Protein AF-A0A2L2YPE0-F1 (afdb_monomer_lite)

Secondary structure (DSSP, 8-state):
--SEEEEEE---TT-SS----EEETTEEE--S-HHHHHTT--S-----HHHH-EEEEEEHHHHHHH-

pLDDT: mean 83.17, std 6.98, range [52.25, 89.69]

InterPro domains:
  IPR043502 DNA/RNA polymerase superfamily [SSF56672] (2-66)

Sequence (67 aa):
YFGFVKCKVLPPRKLFHPVLPYRSNGKLLFPLCQACCDGAQQSSCNHNDDERAFVGTWVTEEVKKAV

Radius of gyration: 11.6 Å; chains: 1; bounding box: 25×21×35 Å

Organism: Parasteatoda tepidariorum (NCBI:txid114398)

Structure (mmCIF, N/CA/C/O backbone):
data_AF-A0A2L2YPE0-F1
#
_entry.id   AF-A0A2L2YPE0-F1
#
loop_
_atom_site.group_PDB
_atom_site.id
_atom_site.type_symbol
_atom_site.label_atom_id
_atom_site.label_alt_id
_atom_site.label_comp_id
_atom_site.label_asym_id
_atom_site.label_entity_id
_atom_site.label_seq_id
_atom_site.pdbx_PDB_ins_code
_atom_site.Cartn_x
_atom_site.Cartn_y
_atom_sit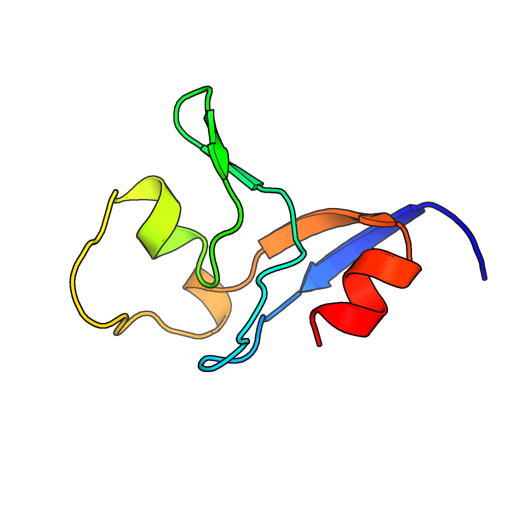e.Cartn_z
_atom_site.occupancy
_atom_site.B_iso_or_equiv
_atom_site.auth_seq_id
_atom_site.auth_comp_id
_atom_site.auth_asym_id
_atom_site.auth_atom_id
_atom_site.pdbx_PDB_model_num
ATOM 1 N N . TYR A 1 1 ? -12.424 -2.339 18.229 1.00 52.25 1 TYR A N 1
ATOM 2 C CA . TYR A 1 1 ? -11.091 -2.750 18.702 1.00 52.25 1 TYR A CA 1
ATOM 3 C C . TYR A 1 1 ? -10.088 -1.789 18.081 1.00 52.25 1 TYR A C 1
ATOM 5 O O . TYR A 1 1 ? -10.055 -1.715 16.861 1.00 52.25 1 TYR A O 1
ATOM 13 N N . PHE A 1 2 ? -9.416 -0.963 18.886 1.00 63.09 2 PHE A N 1
ATOM 14 C CA . PHE A 1 2 ? -8.380 -0.021 18.440 1.00 63.09 2 PHE A CA 1
ATOM 15 C C . PHE A 1 2 ? -7.028 -0.658 18.753 1.00 63.09 2 PHE A C 1
ATOM 17 O O . PHE A 1 2 ? -6.771 -0.996 19.905 1.00 63.09 2 PHE A O 1
ATOM 24 N N . GLY A 1 3 ? -6.199 -0.874 17.739 1.00 83.94 3 GLY A N 1
ATOM 25 C CA . GLY A 1 3 ? -4.898 -1.510 17.913 1.00 83.94 3 GLY A CA 1
ATOM 26 C C . GLY A 1 3 ? -4.284 -1.906 16.580 1.00 83.94 3 GLY A C 1
ATOM 27 O O . GLY A 1 3 ? -4.623 -1.336 15.543 1.00 83.94 3 GLY A O 1
ATOM 28 N N . PHE A 1 4 ? -3.408 -2.904 16.617 1.00 85.25 4 PHE A N 1
ATOM 29 C CA . PHE A 1 4 ? -2.774 -3.472 15.434 1.00 85.25 4 PHE A CA 1
ATOM 30 C C . PHE A 1 4 ? -3.480 -4.755 15.013 1.00 85.25 4 PHE A C 1
ATOM 32 O O . PHE A 1 4 ? -3.779 -5.610 15.846 1.00 85.25 4 PHE A O 1
ATOM 39 N N . VAL A 1 5 ? -3.717 -4.905 13.715 1.00 88.69 5 VAL A N 1
ATOM 40 C CA . VAL A 1 5 ? -4.267 -6.126 13.131 1.00 88.69 5 VAL A CA 1
ATOM 41 C C . VAL A 1 5 ? -3.329 -6.632 12.049 1.00 88.69 5 VAL A C 1
ATOM 43 O O . VAL A 1 5 ? -2.939 -5.885 11.153 1.00 88.69 5 VAL A O 1
ATOM 46 N N . LYS A 1 6 ? -2.969 -7.916 12.134 1.00 88.12 6 LYS A N 1
ATOM 47 C CA . LYS A 1 6 ? -2.291 -8.624 11.050 1.00 88.12 6 LYS A CA 1
ATOM 48 C C . LYS A 1 6 ? -3.352 -9.240 10.150 1.00 88.12 6 LYS A C 1
ATOM 50 O O . LYS A 1 6 ? -4.090 -10.116 10.593 1.00 88.12 6 LYS A O 1
ATOM 55 N N . CYS A 1 7 ? -3.456 -8.776 8.913 1.00 88.62 7 CYS A N 1
ATOM 56 C CA . CYS A 1 7 ? -4.466 -9.260 7.973 1.00 88.62 7 CYS A CA 1
ATOM 57 C C . CYS A 1 7 ? -3.945 -9.264 6.533 1.00 88.62 7 CYS A C 1
ATOM 59 O O . CYS A 1 7 ? -2.877 -8.725 6.241 1.00 88.62 7 CYS A O 1
ATOM 61 N N . LYS A 1 8 ? -4.696 -9.923 5.646 1.00 89.69 8 LYS A N 1
ATOM 62 C CA . LYS A 1 8 ? -4.547 -9.799 4.195 1.00 89.69 8 LYS A CA 1
ATOM 63 C C . LYS A 1 8 ? -5.588 -8.789 3.724 1.00 89.69 8 LYS A C 1
ATOM 65 O O . LYS A 1 8 ? -6.776 -9.022 3.933 1.00 89.69 8 LYS A O 1
ATOM 70 N N . VAL A 1 9 ? -5.157 -7.681 3.130 1.00 87.50 9 VAL A N 1
ATOM 71 C CA . VAL A 1 9 ? -6.052 -6.633 2.622 1.00 87.50 9 VAL A CA 1
ATOM 72 C C . VAL A 1 9 ? -5.953 -6.588 1.110 1.00 87.50 9 VAL A C 1
ATOM 74 O O . VAL A 1 9 ? -4.861 -6.461 0.559 1.00 87.50 9 VAL A O 1
ATOM 77 N N . LEU A 1 10 ? -7.100 -6.676 0.444 1.00 87.75 10 LEU A N 1
ATOM 78 C CA . LEU A 1 10 ? -7.222 -6.447 -0.988 1.00 87.75 10 LEU A CA 1
ATOM 79 C C . LEU A 1 10 ? -7.697 -5.006 -1.214 1.00 87.75 10 LEU A C 1
ATOM 81 O O . LEU A 1 10 ? -8.890 -4.747 -1.069 1.00 87.75 10 LEU A O 1
ATOM 85 N N . PRO A 1 11 ? -6.808 -4.060 -1.562 1.00 82.00 11 PRO A N 1
ATOM 86 C CA . PRO A 1 11 ? -7.233 -2.689 -1.798 1.00 82.00 11 PRO A CA 1
ATOM 87 C C . PRO A 1 11 ? -8.096 -2.580 -3.067 1.00 82.00 11 PRO A C 1
ATOM 89 O O . PRO A 1 11 ? -7.850 -3.279 -4.064 1.00 82.00 11 PRO A O 1
ATOM 92 N N . PRO A 1 12 ? -9.085 -1.675 -3.090 1.00 82.44 12 PRO A N 1
ATOM 93 C CA . PRO A 1 12 ? -9.907 -1.439 -4.267 1.00 82.44 12 PRO A CA 1
ATOM 94 C C . PRO A 1 12 ? -9.087 -0.790 -5.393 1.00 82.44 12 PRO A C 1
ATOM 96 O O . PRO A 1 12 ? -8.146 -0.031 -5.167 1.00 82.44 12 PRO A O 1
ATOM 99 N N . ARG A 1 13 ? -9.455 -1.072 -6.652 1.00 74.62 13 ARG A N 1
ATOM 100 C CA . ARG A 1 13 ? -8.701 -0.622 -7.843 1.00 74.62 13 ARG A CA 1
ATOM 101 C C . ARG A 1 13 ? -8.688 0.901 -8.053 1.00 74.62 13 ARG A C 1
ATOM 103 O O . ARG A 1 13 ? -7.861 1.386 -8.815 1.00 74.62 13 ARG A O 1
ATOM 110 N N . LYS A 1 14 ? -9.602 1.647 -7.426 1.00 71.62 14 LYS A N 1
ATOM 111 C CA . LYS A 1 14 ? -9.793 3.096 -7.630 1.00 71.62 14 LYS A CA 1
ATOM 112 C C . LYS A 1 14 ? -9.820 3.874 -6.310 1.00 71.62 14 LYS A C 1
ATOM 114 O O . LYS A 1 14 ? -10.683 4.725 -6.113 1.00 71.62 14 LYS A O 1
ATOM 119 N N . LEU A 1 15 ? -8.906 3.572 -5.390 1.00 71.69 15 LEU A N 1
ATOM 120 C CA . LEU A 1 15 ? -8.794 4.359 -4.163 1.00 71.69 15 LEU A CA 1
ATOM 121 C C . LEU A 1 15 ? -8.039 5.666 -4.446 1.00 71.69 15 LEU A C 1
ATOM 123 O O . LEU A 1 15 ? -6.911 5.641 -4.929 1.00 71.69 15 LEU A O 1
ATOM 127 N N . PHE A 1 16 ? -8.672 6.804 -4.156 1.00 64.75 16 PHE A N 1
ATOM 128 C CA . PHE A 1 16 ? -8.124 8.133 -4.465 1.00 64.75 16 PHE A CA 1
ATOM 129 C C . PHE A 1 16 ? -6.922 8.500 -3.581 1.00 64.75 16 PHE A C 1
ATOM 131 O O . PHE A 1 16 ? -6.010 9.188 -4.023 1.00 64.75 16 PHE A O 1
ATOM 138 N N . HIS A 1 17 ? -6.927 8.030 -2.333 1.00 70.56 17 HIS A N 1
ATOM 139 C CA . HIS A 1 17 ? -5.826 8.172 -1.385 1.00 70.56 17 HIS A CA 1
ATOM 140 C C . HIS A 1 17 ? -5.451 6.783 -0.863 1.00 70.56 17 HIS A C 1
ATOM 142 O O . HIS A 1 17 ? -6.160 6.256 -0.004 1.00 70.56 17 HIS A O 1
ATOM 148 N N . PRO A 1 18 ? -4.380 6.154 -1.375 1.00 76.88 18 PRO A N 1
ATOM 149 C CA . PRO A 1 18 ? -3.883 4.914 -0.804 1.00 76.88 18 PRO A CA 1
ATOM 150 C C . PRO A 1 18 ? -3.381 5.176 0.618 1.00 76.88 18 PRO A C 1
ATOM 152 O O . PRO A 1 18 ? -2.536 6.037 0.847 1.00 76.88 18 PRO A O 1
ATOM 155 N N . VAL A 1 19 ? -3.941 4.446 1.580 1.00 79.94 19 VAL A N 1
ATOM 156 C CA . VAL A 1 19 ? -3.662 4.641 3.011 1.00 79.94 19 VAL A CA 1
ATOM 157 C C . VAL A 1 19 ? -2.743 3.577 3.595 1.00 79.94 19 VAL A C 1
ATOM 159 O O . VAL A 1 19 ? -2.214 3.792 4.675 1.00 79.94 19 VAL A O 1
ATOM 162 N N . LEU A 1 20 ? -2.547 2.445 2.908 1.00 83.50 20 LEU A N 1
ATOM 163 C CA . LEU A 1 20 ? -1.731 1.349 3.426 1.00 83.50 20 LEU A CA 1
ATOM 164 C C . LEU A 1 20 ? -0.250 1.599 3.129 1.00 83.50 20 LEU A C 1
ATOM 166 O O . LEU A 1 20 ? 0.147 1.535 1.960 1.00 83.50 20 LEU A O 1
ATOM 170 N N . PRO A 1 21 ? 0.583 1.853 4.153 1.00 86.75 21 PRO A N 1
ATOM 171 C CA . PRO A 1 21 ? 2.019 1.908 3.965 1.00 86.75 21 PRO A CA 1
ATOM 172 C C . PRO A 1 21 ? 2.550 0.517 3.612 1.00 86.75 21 PRO A C 1
ATOM 174 O O . PRO A 1 21 ? 2.299 -0.466 4.315 1.00 86.75 21 PRO A O 1
ATOM 177 N N . TYR A 1 22 ? 3.342 0.448 2.548 1.00 87.81 22 TYR A N 1
ATOM 178 C CA . TYR A 1 22 ? 4.087 -0.735 2.141 1.00 87.81 22 TYR A CA 1
ATOM 179 C C . TYR A 1 22 ? 5.533 -0.347 1.843 1.00 87.81 22 TYR A C 1
ATOM 181 O O . TYR A 1 22 ? 5.802 0.639 1.155 1.00 87.81 22 TYR A O 1
ATOM 189 N N . ARG A 1 23 ? 6.486 -1.104 2.388 1.00 85.31 23 ARG A N 1
ATOM 190 C CA . ARG A 1 23 ? 7.909 -0.877 2.129 1.00 85.31 23 ARG A CA 1
ATOM 191 C C . ARG A 1 23 ? 8.366 -1.793 1.006 1.00 85.31 23 ARG A C 1
ATOM 193 O O . ARG A 1 23 ? 8.369 -3.003 1.186 1.00 85.31 23 ARG A O 1
ATOM 200 N N . SER A 1 24 ? 8.806 -1.201 -0.098 1.00 84.88 24 SER A N 1
ATOM 201 C CA . SER A 1 24 ? 9.441 -1.916 -1.207 1.00 84.88 24 SER A CA 1
ATOM 202 C C . SER A 1 24 ? 10.719 -1.196 -1.622 1.00 84.88 24 SER A C 1
ATOM 204 O O . SER A 1 24 ? 10.777 0.036 -1.609 1.00 84.88 24 SER A O 1
ATOM 206 N N . ASN A 1 25 ? 11.772 -1.952 -1.941 1.00 81.19 25 ASN A N 1
ATOM 207 C CA . ASN A 1 25 ? 13.075 -1.422 -2.369 1.00 81.19 25 ASN A CA 1
ATOM 208 C C . ASN A 1 25 ? 13.654 -0.327 -1.443 1.00 81.19 25 ASN A C 1
ATOM 210 O O . ASN A 1 25 ? 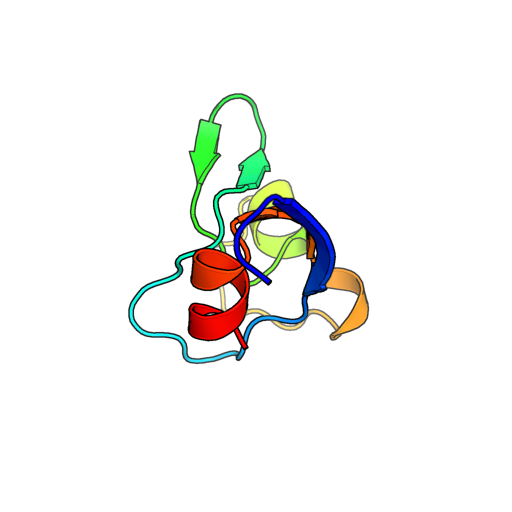14.214 0.669 -1.897 1.00 81.19 25 ASN A O 1
ATOM 214 N N . GLY A 1 26 ? 13.474 -0.481 -0.124 1.00 83.88 26 GLY A N 1
ATOM 215 C CA . GLY A 1 26 ? 13.949 0.482 0.879 1.00 83.88 26 GLY A CA 1
ATOM 216 C C . GLY A 1 26 ? 13.166 1.801 0.937 1.00 83.88 26 GLY A C 1
ATOM 217 O O . GLY A 1 26 ? 13.521 2.681 1.719 1.00 83.88 26 GLY A O 1
ATOM 218 N N . LYS A 1 27 ? 12.089 1.945 0.155 1.00 87.50 27 LYS A N 1
ATOM 219 C CA . LYS A 1 27 ? 11.214 3.122 0.141 1.00 87.50 27 LYS A CA 1
ATOM 220 C C . LYS A 1 27 ? 9.862 2.793 0.762 1.00 87.50 27 LYS A C 1
ATOM 222 O O . LYS A 1 27 ? 9.309 1.716 0.552 1.00 87.50 27 LYS A O 1
ATOM 227 N N . LEU A 1 28 ? 9.329 3.738 1.533 1.00 87.94 28 LEU A N 1
ATOM 228 C CA . LEU A 1 28 ? 7.951 3.689 2.005 1.00 87.94 28 LEU A CA 1
ATOM 229 C C . LEU A 1 28 ? 7.043 4.206 0.891 1.00 87.94 28 LEU A C 1
ATOM 231 O O . LEU A 1 28 ? 7.201 5.339 0.440 1.00 87.94 28 LEU A O 1
ATOM 235 N N . LEU A 1 29 ? 6.120 3.367 0.446 1.00 87.00 29 LEU A N 1
ATOM 236 C CA . LEU A 1 29 ? 5.196 3.651 -0.640 1.00 87.00 29 LEU A CA 1
ATOM 237 C C . LEU A 1 29 ? 3.766 3.390 -0.165 1.00 87.00 29 LEU A C 1
ATOM 239 O O . LEU A 1 29 ? 3.540 2.656 0.795 1.00 87.00 29 LEU A O 1
ATOM 243 N N . PHE A 1 30 ? 2.802 3.964 -0.878 1.00 87.38 30 PHE A N 1
ATOM 244 C CA . PHE A 1 30 ? 1.374 3.724 -0.666 1.00 87.38 30 PHE A CA 1
ATOM 245 C C . PHE A 1 30 ? 0.756 3.136 -1.946 1.00 87.38 30 PHE A C 1
ATOM 247 O O . PHE A 1 30 ? 0.049 3.827 -2.677 1.00 87.38 30 PHE A O 1
ATOM 254 N N . PRO A 1 31 ? 1.102 1.890 -2.311 1.00 86.62 31 PRO A N 1
ATOM 255 C CA . PRO A 1 31 ? 0.602 1.246 -3.522 1.00 86.62 31 PRO A CA 1
ATOM 256 C C . PRO A 1 31 ? -0.806 0.650 -3.354 1.00 86.62 31 PRO A C 1
ATOM 258 O O . PRO A 1 31 ? -1.221 0.266 -2.267 1.00 86.62 31 PRO A O 1
ATOM 261 N N . LEU A 1 32 ? -1.513 0.480 -4.477 1.00 86.50 32 LEU A N 1
ATOM 262 C CA . LEU A 1 32 ? -2.787 -0.262 -4.566 1.00 86.50 32 LEU A CA 1
ATOM 263 C C . LEU A 1 32 ? -2.615 -1.712 -5.057 1.00 86.50 32 LEU A C 1
ATOM 265 O O . LEU A 1 32 ? -3.591 -2.413 -5.329 1.00 86.50 32 LEU A O 1
ATOM 269 N N . CYS A 1 33 ? -1.373 -2.146 -5.258 1.00 87.06 33 CYS A N 1
ATOM 270 C CA . CYS A 1 33 ? -1.026 -3.492 -5.690 1.00 87.06 33 CYS A CA 1
ATOM 271 C C . CYS A 1 33 ? 0.403 -3.807 -5.251 1.00 87.06 33 CYS A C 1
ATOM 273 O O . CYS A 1 33 ? 1.320 -3.044 -5.572 1.00 87.06 33 CYS A O 1
ATOM 275 N N . GLN A 1 34 ? 0.579 -4.918 -4.539 1.00 87.62 34 GLN A N 1
ATOM 276 C CA . GLN A 1 34 ? 1.886 -5.354 -4.061 1.00 87.62 34 GLN A CA 1
ATOM 277 C C . GLN A 1 34 ? 2.832 -5.643 -5.232 1.00 87.62 34 GLN A C 1
ATOM 279 O O . GLN A 1 34 ? 3.880 -5.007 -5.341 1.00 87.62 34 GLN A O 1
ATOM 284 N N . ALA A 1 35 ? 2.410 -6.492 -6.172 1.00 87.75 35 ALA A N 1
ATOM 285 C CA . ALA A 1 35 ? 3.210 -6.860 -7.341 1.00 87.75 35 ALA A CA 1
ATOM 286 C C . ALA A 1 35 ? 3.604 -5.659 -8.223 1.00 87.75 35 ALA A C 1
ATOM 288 O O . ALA A 1 35 ? 4.729 -5.584 -8.714 1.00 87.75 35 ALA A O 1
ATOM 289 N N . CYS A 1 36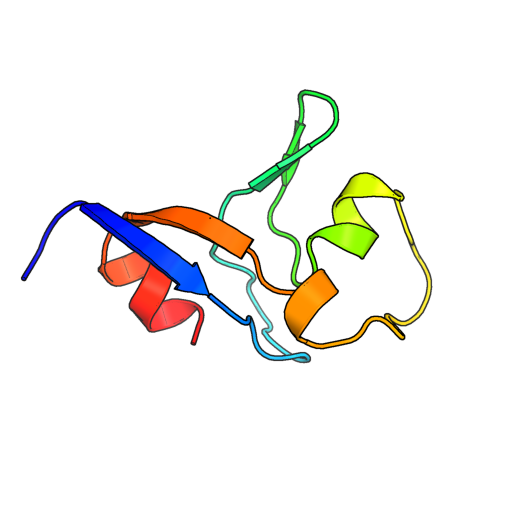 ? 2.719 -4.667 -8.388 1.00 87.31 36 CYS A N 1
ATOM 290 C CA . CYS A 1 36 ? 3.058 -3.439 -9.117 1.00 87.31 36 CYS A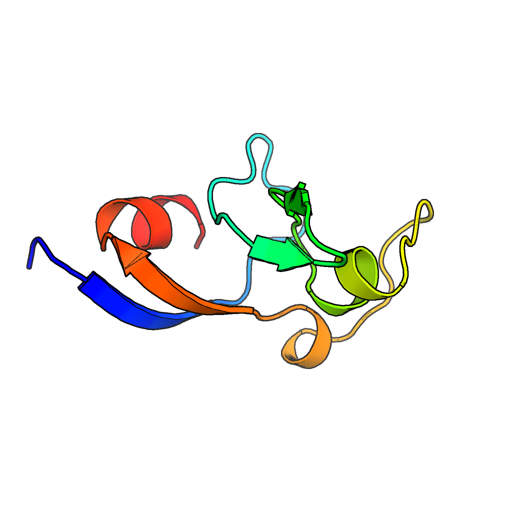 CA 1
ATOM 291 C C . CYS A 1 36 ? 4.138 -2.626 -8.407 1.00 87.31 36 CYS A C 1
ATOM 293 O O . CYS A 1 36 ? 4.996 -2.050 -9.071 1.00 87.31 36 CYS A O 1
ATOM 295 N N . CYS A 1 37 ? 4.068 -2.553 -7.078 1.00 87.88 37 CYS A N 1
ATOM 296 C CA . CYS A 1 37 ? 5.038 -1.826 -6.274 1.00 87.88 37 CYS A CA 1
ATOM 297 C C . CYS A 1 37 ? 6.422 -2.477 -6.364 1.00 87.88 37 CYS A C 1
ATOM 299 O O . CYS A 1 37 ? 7.410 -1.795 -6.633 1.00 87.88 37 CYS A O 1
ATOM 301 N N . ASP A 1 38 ? 6.465 -3.802 -6.218 1.00 86.56 38 ASP A N 1
ATOM 302 C CA . ASP A 1 38 ? 7.705 -4.577 -6.256 1.00 86.56 38 ASP A CA 1
ATOM 303 C C . ASP A 1 38 ? 8.331 -4.588 -7.660 1.00 86.56 38 ASP A C 1
ATOM 305 O O . ASP A 1 38 ? 9.545 -4.442 -7.796 1.00 86.56 38 ASP A O 1
ATOM 309 N N . GLY A 1 39 ? 7.508 -4.668 -8.711 1.00 84.88 39 GLY A N 1
ATOM 310 C CA . GLY A 1 39 ? 7.945 -4.603 -10.109 1.00 84.88 39 GLY A CA 1
ATOM 311 C C . GLY A 1 39 ? 8.145 -3.190 -10.669 1.00 84.88 39 GLY A C 1
ATOM 312 O O . GLY A 1 39 ? 8.402 -3.059 -11.864 1.00 84.88 39 GLY A O 1
ATOM 313 N N . ALA A 1 40 ? 7.979 -2.138 -9.854 1.00 81.12 40 ALA A N 1
ATOM 314 C CA . ALA A 1 40 ? 8.005 -0.733 -10.284 1.00 81.12 40 ALA A CA 1
ATOM 315 C C . ALA A 1 40 ? 7.140 -0.453 -11.538 1.00 81.12 40 ALA A C 1
ATOM 317 O O . ALA A 1 40 ? 7.505 0.333 -12.416 1.00 81.12 40 ALA A O 1
ATOM 318 N N . GLN A 1 41 ? 5.984 -1.118 -11.626 1.00 80.62 41 GLN A N 1
ATOM 319 C CA . GLN A 1 41 ? 5.086 -1.075 -12.777 1.00 80.62 41 GLN A CA 1
ATOM 320 C C . GLN A 1 41 ? 4.396 0.294 -12.865 1.00 80.62 41 GLN A C 1
ATOM 322 O O . GLN A 1 41 ? 3.685 0.694 -11.945 1.00 80.62 41 GLN A O 1
ATOM 327 N N . GLN A 1 42 ? 4.567 0.986 -13.994 1.00 77.69 42 GLN A N 1
ATOM 328 C CA . GLN A 1 42 ? 3.968 2.309 -14.246 1.00 77.69 42 GLN A CA 1
ATOM 329 C C . GLN A 1 42 ? 2.717 2.252 -15.137 1.00 77.69 42 GLN A C 1
ATOM 331 O O . GLN A 1 42 ? 2.016 3.249 -15.292 1.00 77.69 42 GLN A O 1
ATOM 336 N N . SER A 1 43 ? 2.435 1.091 -15.734 1.00 81.38 43 SER A N 1
ATOM 337 C CA . SER A 1 43 ? 1.275 0.871 -16.602 1.00 81.38 43 SER A CA 1
ATOM 338 C C . SER A 1 43 ? 0.041 0.394 -15.821 1.00 81.38 43 SER A C 1
ATOM 340 O O . SER A 1 43 ? 0.091 0.164 -14.610 1.00 81.38 43 SER A O 1
ATOM 342 N N . SER A 1 44 ? -1.101 0.255 -16.504 1.00 82.25 44 SER A N 1
ATOM 343 C CA . SER A 1 44 ? -2.342 -0.225 -15.888 1.00 82.25 44 SER A CA 1
ATOM 344 C C . SER A 1 44 ? -2.162 -1.615 -15.268 1.00 82.25 44 SER A C 1
ATOM 346 O O . SER A 1 44 ? -1.712 -2.549 -15.929 1.00 82.25 44 SER A O 1
ATOM 348 N N . CYS A 1 45 ? -2.548 -1.763 -14.000 1.00 83.75 45 CYS A N 1
ATOM 349 C CA . CYS A 1 45 ? -2.397 -3.014 -13.262 1.00 83.75 45 CYS A CA 1
ATOM 350 C C . CYS A 1 45 ? -3.330 -4.122 -13.789 1.00 83.75 45 CYS A C 1
ATOM 352 O O . CYS A 1 45 ? -4.553 -4.027 -13.649 1.00 83.75 45 CYS A O 1
ATOM 354 N N . ASN A 1 46 ? -2.737 -5.209 -14.290 1.00 85.75 46 ASN A N 1
ATOM 355 C CA . ASN A 1 46 ? -3.436 -6.415 -14.757 1.00 85.75 46 ASN A CA 1
ATOM 356 C C . ASN A 1 46 ? -3.294 -7.614 -13.801 1.00 85.75 46 ASN A C 1
ATOM 358 O O . ASN A 1 46 ? -3.673 -8.722 -14.156 1.00 85.75 46 ASN A O 1
ATOM 362 N N . HIS A 1 47 ? -2.754 -7.399 -12.599 1.00 87.75 47 HIS A N 1
ATOM 363 C CA . HIS A 1 47 ? -2.544 -8.457 -11.612 1.00 87.75 47 HIS A CA 1
ATOM 364 C C . HIS A 1 47 ? -3.862 -8.977 -11.029 1.00 87.75 47 HIS A C 1
ATOM 366 O O . HIS A 1 47 ? -4.861 -8.242 -10.940 1.00 87.75 47 HIS A O 1
ATOM 372 N N . ASN A 1 48 ? -3.824 -10.232 -10.591 1.00 88.81 48 ASN A N 1
ATOM 373 C CA . ASN A 1 48 ? -4.927 -10.888 -9.902 1.00 88.81 48 ASN A CA 1
ATOM 374 C C . ASN A 1 48 ? -5.047 -10.394 -8.460 1.00 88.81 48 ASN A C 1
ATOM 376 O O . ASN A 1 48 ? -4.117 -9.826 -7.890 1.00 88.81 48 ASN A O 1
ATOM 380 N N . ASP A 1 49 ? -6.203 -10.618 -7.843 1.00 86.94 49 ASP A N 1
ATOM 381 C CA . ASP A 1 49 ? -6.464 -10.122 -6.491 1.00 86.94 49 ASP A CA 1
ATOM 382 C C . ASP A 1 49 ? -5.488 -10.688 -5.451 1.00 86.94 49 ASP A C 1
ATOM 384 O O . ASP A 1 49 ? -5.081 -9.975 -4.537 1.00 86.94 49 ASP A O 1
ATOM 388 N N . ASP A 1 50 ? -5.018 -11.921 -5.636 1.00 86.94 50 ASP A N 1
ATOM 389 C CA . ASP A 1 50 ? -4.045 -12.524 -4.725 1.00 86.94 50 ASP A CA 1
ATOM 390 C C . ASP A 1 50 ? -2.659 -11.857 -4.796 1.00 86.94 50 ASP A C 1
ATOM 392 O O . ASP A 1 50 ? -2.039 -11.625 -3.764 1.00 86.94 50 ASP A O 1
ATOM 396 N N . GLU A 1 51 ? -2.220 -11.464 -5.995 1.00 87.31 51 GLU A N 1
ATOM 397 C CA . GLU A 1 51 ? -0.946 -10.762 -6.242 1.00 87.31 51 GLU A CA 1
ATOM 398 C C . GLU A 1 51 ? -1.000 -9.280 -5.838 1.00 87.31 51 GLU A C 1
ATOM 400 O O . GLU A 1 51 ? 0.020 -8.632 -5.589 1.00 87.31 51 GLU A O 1
ATOM 405 N N . ARG A 1 52 ? -2.210 -8.714 -5.827 1.00 89.19 52 ARG A N 1
ATOM 406 C CA . ARG A 1 52 ? -2.464 -7.323 -5.444 1.00 89.19 52 ARG A CA 1
ATOM 407 C C . ARG A 1 52 ? -2.562 -7.1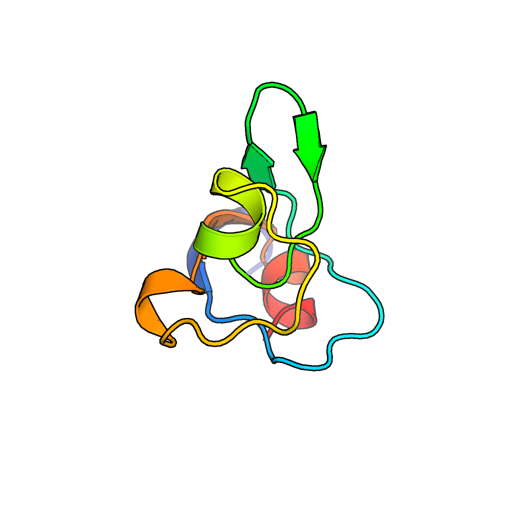51 -3.938 1.00 89.19 52 ARG A C 1
ATOM 409 O O . ARG A 1 52 ? -2.261 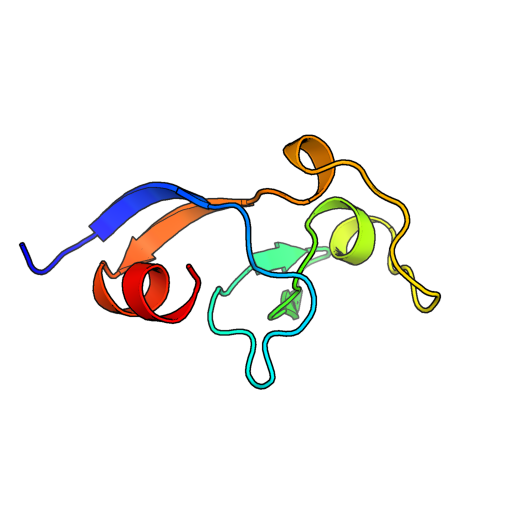-6.060 -3.452 1.00 89.19 52 ARG A O 1
ATOM 416 N N . ALA A 1 53 ? -3.049 -8.173 -3.243 1.00 89.44 53 ALA A N 1
ATOM 417 C CA . ALA A 1 53 ? -3.314 -8.118 -1.821 1.00 89.44 53 ALA A CA 1
ATOM 418 C C . ALA A 1 53 ? -2.027 -7.915 -1.021 1.00 89.44 53 ALA A C 1
ATOM 420 O O . ALA A 1 53 ? -0.992 -8.489 -1.329 1.00 89.44 53 ALA A O 1
ATOM 421 N N . PHE A 1 54 ? -2.128 -7.135 0.048 1.00 87.75 54 PHE A N 1
ATOM 422 C CA . PHE A 1 54 ? -1.037 -6.911 0.981 1.00 87.75 54 PHE A CA 1
ATOM 423 C C . PHE A 1 54 ? -1.234 -7.782 2.208 1.00 87.75 54 PHE A C 1
ATOM 425 O O . PHE A 1 54 ? -2.337 -7.851 2.751 1.00 87.75 54 PHE A O 1
ATOM 432 N N . VAL A 1 55 ? -0.155 -8.388 2.695 1.00 89.44 55 VAL A N 1
ATOM 433 C CA . VAL A 1 55 ? -0.134 -9.055 3.998 1.00 89.44 55 VAL A CA 1
ATOM 434 C C . VAL A 1 55 ? 0.771 -8.267 4.926 1.00 89.44 55 VAL A C 1
ATOM 436 O O . VAL A 1 55 ? 1.962 -8.110 4.672 1.00 89.44 55 VAL A O 1
ATOM 439 N N . GLY A 1 56 ? 0.203 -7.770 6.014 1.00 87.94 56 GLY A N 1
ATOM 440 C CA . GLY A 1 56 ? 0.915 -6.871 6.905 1.00 87.94 56 GLY A CA 1
ATOM 441 C C . GLY A 1 56 ? 0.172 -6.647 8.204 1.00 87.94 56 GLY A C 1
ATOM 442 O O . GLY A 1 56 ? -0.913 -7.188 8.432 1.00 87.94 56 GLY A O 1
ATOM 443 N N . THR A 1 57 ? 0.806 -5.867 9.069 1.00 88.00 57 THR A N 1
ATOM 444 C CA . THR A 1 57 ? 0.238 -5.433 10.339 1.00 88.00 57 THR A CA 1
ATOM 445 C C . THR A 1 57 ? 0.008 -3.934 10.257 1.00 88.00 57 THR A C 1
ATOM 447 O O . THR A 1 57 ? 0.971 -3.182 10.128 1.00 88.00 57 THR A O 1
ATOM 450 N N . TRP A 1 58 ? -1.248 -3.509 10.347 1.00 88.50 58 TRP A N 1
ATOM 451 C CA . TRP A 1 58 ? -1.637 -2.097 10.280 1.00 88.50 58 TRP A CA 1
ATOM 452 C C . TRP A 1 58 ? -2.503 -1.718 11.468 1.00 88.50 58 TRP A C 1
ATOM 454 O O . TRP A 1 58 ? -3.042 -2.584 12.168 1.00 88.50 58 TRP A O 1
ATOM 464 N N . VAL A 1 59 ? -2.661 -0.416 11.689 1.00 86.88 59 VAL A N 1
ATOM 465 C CA . VAL A 1 59 ? -3.652 0.071 12.642 1.00 86.88 59 VAL A CA 1
ATOM 466 C C . VAL A 1 59 ? -5.040 -0.210 12.077 1.00 86.88 59 VAL A C 1
ATOM 468 O O . VAL A 1 59 ? -5.302 -0.031 10.888 1.00 86.88 59 VAL A O 1
ATOM 471 N N . THR A 1 60 ? -5.967 -0.633 12.931 1.00 84.62 60 THR A N 1
ATOM 472 C CA . THR A 1 60 ? -7.348 -0.955 12.533 1.00 84.62 60 THR A CA 1
ATOM 473 C C . THR A 1 60 ? -8.041 0.162 11.741 1.00 84.62 60 THR A C 1
ATOM 475 O O . THR A 1 60 ? -8.858 -0.125 10.873 1.00 84.62 60 THR A O 1
ATOM 478 N N . GLU A 1 61 ? -7.708 1.428 12.004 1.00 83.62 61 GLU A N 1
ATOM 479 C CA . GLU A 1 61 ? -8.243 2.586 11.273 1.00 83.62 61 GLU A CA 1
ATOM 480 C C . GLU A 1 61 ? -7.676 2.726 9.851 1.00 83.62 61 GLU A C 1
ATOM 482 O O . GLU A 1 61 ? -8.397 3.151 8.950 1.00 83.62 61 GLU A O 1
ATOM 487 N N . GLU A 1 62 ? -6.414 2.345 9.625 1.00 81.62 62 GLU A N 1
ATOM 488 C CA . GLU A 1 62 ? -5.821 2.308 8.281 1.00 81.62 62 GLU A CA 1
ATOM 489 C C . GLU A 1 62 ? -6.500 1.228 7.442 1.00 81.62 62 GLU A C 1
ATOM 491 O O . GLU A 1 62 ? -6.892 1.487 6.306 1.00 81.62 62 GLU A O 1
ATOM 496 N N . VAL A 1 63 ? -6.724 0.048 8.034 1.00 81.81 63 VAL A N 1
ATOM 497 C CA . VAL A 1 63 ? -7.429 -1.054 7.367 1.00 81.81 63 VAL A CA 1
ATOM 498 C C . VAL A 1 63 ? -8.846 -0.634 6.998 1.00 81.81 63 VAL A C 1
ATOM 500 O O . VAL A 1 63 ? -9.216 -0.781 5.844 1.00 81.81 63 VAL A O 1
ATOM 503 N N . LYS A 1 64 ? -9.616 -0.029 7.914 1.00 81.31 64 LYS A N 1
ATOM 504 C CA . LYS A 1 64 ? -10.989 0.438 7.629 1.00 81.31 64 LYS A CA 1
ATOM 505 C C . LYS A 1 64 ? -11.092 1.430 6.470 1.00 81.31 64 LYS A C 1
ATOM 507 O O . LYS A 1 64 ? -12.121 1.462 5.813 1.00 81.31 64 LYS A O 1
ATOM 512 N N . LYS A 1 65 ? -10.074 2.267 6.253 1.00 79.94 65 LYS A N 1
ATOM 513 C CA . LYS A 1 65 ? -10.042 3.215 5.127 1.00 79.94 65 LYS A CA 1
ATOM 514 C C . LYS A 1 65 ? -9.577 2.575 3.816 1.00 79.94 65 LYS A C 1
ATOM 516 O O . LYS A 1 65 ? -9.744 3.183 2.763 1.00 79.94 65 LYS A O 1
ATOM 521 N N . ALA A 1 66 ? -8.939 1.408 3.890 1.00 75.81 66 ALA A N 1
ATOM 522 C CA . ALA A 1 66 ? -8.322 0.727 2.759 1.00 75.81 66 ALA A CA 1
ATOM 523 C C . ALA A 1 66 ? -9.208 -0.334 2.094 1.00 75.81 66 ALA A C 1
ATOM 525 O O . ALA A 1 66 ? -8.844 -0.790 1.008 1.00 75.81 66 ALA A O 1
ATOM 526 N N . VAL A 1 67 ? -10.298 -0.752 2.749 1.00 71.31 67 VAL A N 1
ATOM 527 C CA . VAL A 1 67 ? -11.282 -1.715 2.219 1.00 71.31 67 VAL A CA 1
ATOM 528 C C . VAL A 1 67 ? -12.476 -0.994 1.613 1.00 71.31 67 VAL A C 1
ATOM 530 O O . VAL A 1 67 ? -12.907 0.019 2.205 1.00 71.31 67 VAL A O 1
#

Foldseek 3Di:
DWDKDFDKAQFDLDQPDQLDWDDEPNDTDRDNAQQCRNVVPPDRDPDDSVRGIDGDIDTPVSRVSRD